Protein AF-A0A3N5K3G1-F1 (afdb_monomer)

Radius of gyration: 11.93 Å; Cα contacts (8 Å, |Δi|>4): 53; chains: 1; bounding box: 24×29×23 Å

Sequence (62 aa):
EFAAKAGRPEAARAAASACARNSTALFVPCHRVVRTGGGLGGFRWGLEIKRRLLDHEATEPG

Mean predicted aligned error: 6.07 Å

Solvent-accessible surface area (backbone atoms only — not comparable to full-atom values): 3784 Å² total; per-residue (Å²): 106,73,25,42,76,70,77,37,59,85,40,45,65,59,51,48,54,49,42,28,63,48,88,52,53,92,84,46,66,46,67,75,56,59,38,91,91,80,43,62,60,76,42,63,81,37,62,68,55,38,48,52,53,52,53,51,60,72,70,51,87,126

pLDDT: mean 79.89, std 7.96, range [53.22, 90.62]

Secondary structure (DSSP, 8-state):
-HHHHTT-GGGHHHHHHHHHH-S-TTTS-GGG---TTS-----TT-HHHHHHHHHHHHHS--

Structure (mmCIF, N/CA/C/O backbone):
data_AF-A0A3N5K3G1-F1
#
_entry.id   AF-A0A3N5K3G1-F1
#
loop_
_atom_site.group_PDB
_atom_site.id
_atom_site.type_symbol
_atom_site.label_atom_id
_atom_site.label_alt_id
_atom_site.label_comp_id
_atom_site.label_asym_id
_atom_site.label_entity_id
_atom_site.label_seq_id
_atom_site.pdbx_PDB_ins_code
_atom_site.Cartn_x
_atom_site.Cartn_y
_atom_site.Cartn_z
_atom_site.occupancy
_atom_site.B_iso_or_equiv
_atom_site.auth_seq_id
_atom_site.auth_comp_id
_atom_site.auth_asym_id
_atom_site.auth_atom_id
_atom_site.pdbx_PDB_model_num
ATOM 1 N N . GLU A 1 1 ? -0.139 -11.680 3.214 1.00 76.81 1 GLU A N 1
ATOM 2 C CA . GLU A 1 1 ? -1.618 -11.696 3.213 1.00 76.81 1 GLU A CA 1
ATOM 3 C C . GLU A 1 1 ? -2.225 -11.473 1.826 1.00 76.81 1 GLU A C 1
ATOM 5 O O . GLU A 1 1 ? -2.782 -12.414 1.289 1.00 76.81 1 GLU A O 1
ATOM 10 N N . PHE A 1 2 ? -2.086 -10.298 1.198 1.00 75.25 2 PHE A N 1
ATOM 11 C CA . PHE A 1 2 ? -2.727 -10.012 -0.102 1.00 75.25 2 PHE A CA 1
ATOM 12 C C . PHE A 1 2 ? -2.356 -10.987 -1.228 1.00 75.25 2 PHE A C 1
ATOM 14 O O . PHE A 1 2 ? -3.228 -11.466 -1.943 1.00 75.25 2 PHE A O 1
ATOM 21 N N . ALA A 1 3 ? -1.076 -11.343 -1.349 1.00 75.69 3 ALA A N 1
ATOM 22 C CA . ALA A 1 3 ? -0.630 -12.324 -2.337 1.00 75.69 3 ALA A CA 1
ATOM 23 C C . ALA A 1 3 ? -1.215 -13.727 -2.061 1.00 75.69 3 ALA A C 1
ATOM 25 O O . ALA A 1 3 ? -1.600 -14.434 -2.985 1.00 75.69 3 ALA A O 1
ATOM 26 N N . ALA A 1 4 ? -1.375 -14.093 -0.784 1.00 79.69 4 ALA A N 1
ATOM 27 C CA . ALA A 1 4 ? -2.022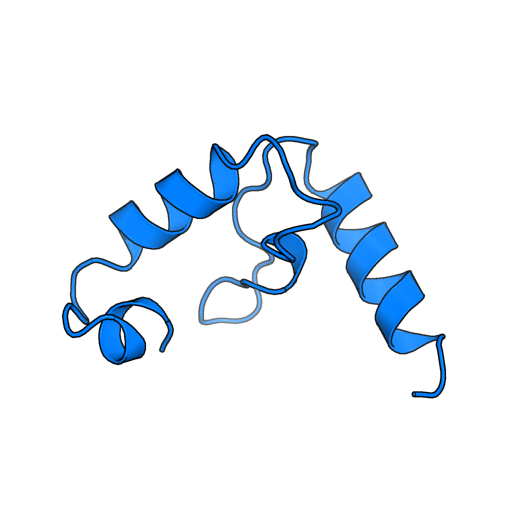 -15.342 -0.382 1.00 79.69 4 ALA A CA 1
ATOM 28 C C . ALA A 1 4 ? -3.530 -15.329 -0.690 1.00 79.69 4 ALA A C 1
ATOM 30 O O . ALA A 1 4 ? -4.040 -16.301 -1.233 1.00 79.69 4 ALA A O 1
ATOM 31 N N . LYS A 1 5 ? -4.220 -14.205 -0.442 1.00 78.88 5 LYS A N 1
ATOM 32 C CA . LYS A 1 5 ? -5.623 -13.993 -0.845 1.00 78.88 5 LYS A CA 1
ATOM 33 C C . LYS A 1 5 ? -5.815 -14.090 -2.365 1.00 78.88 5 LYS A C 1
ATOM 35 O O . LYS A 1 5 ? -6.857 -14.540 -2.817 1.00 78.88 5 LYS A O 1
ATOM 40 N N . ALA A 1 6 ? -4.796 -13.730 -3.146 1.00 76.31 6 ALA A N 1
ATOM 41 C CA . ALA A 1 6 ? -4.762 -13.902 -4.600 1.00 76.31 6 ALA A CA 1
ATOM 42 C C . ALA A 1 6 ? -4.327 -15.317 -5.056 1.00 76.31 6 ALA A C 1
ATOM 44 O O . ALA A 1 6 ? -4.031 -15.517 -6.233 1.00 76.31 6 ALA A O 1
ATOM 45 N N . GLY A 1 7 ? -4.225 -16.290 -4.140 1.00 82.06 7 GLY A N 1
ATOM 46 C CA . GLY A 1 7 ? -3.830 -17.673 -4.435 1.00 82.06 7 GLY A CA 1
ATOM 47 C C . GLY A 1 7 ? -2.342 -17.868 -4.745 1.00 82.06 7 GLY A C 1
ATOM 48 O O . GLY A 1 7 ? -1.940 -18.942 -5.183 1.00 82.06 7 GLY A O 1
ATOM 49 N N . ARG A 1 8 ? -1.506 -16.839 -4.548 1.00 80.56 8 ARG A N 1
ATOM 50 C CA . ARG A 1 8 ? -0.068 -16.851 -4.864 1.00 80.56 8 ARG A CA 1
ATOM 51 C C . ARG A 1 8 ? 0.748 -16.220 -3.731 1.00 80.56 8 ARG A C 1
ATOM 53 O O . ARG A 1 8 ? 1.244 -15.106 -3.891 1.00 80.56 8 ARG A O 1
ATOM 60 N N . PRO A 1 9 ? 0.903 -16.892 -2.578 1.00 77.50 9 PRO A N 1
ATOM 61 C CA . PRO A 1 9 ? 1.555 -16.327 -1.391 1.00 77.50 9 PRO A CA 1
ATOM 62 C C . PRO A 1 9 ? 2.979 -15.802 -1.641 1.00 77.50 9 PRO A C 1
ATOM 64 O O . PRO A 1 9 ? 3.353 -14.777 -1.070 1.00 77.50 9 PRO A O 1
ATOM 67 N N . GLU A 1 10 ? 3.738 -16.425 -2.546 1.00 79.81 10 GLU A N 1
ATOM 68 C CA . GLU A 1 10 ? 5.103 -16.007 -2.906 1.00 79.81 10 GLU A CA 1
ATOM 69 C C . GLU A 1 10 ? 5.157 -14.736 -3.775 1.00 79.81 10 GLU A C 1
ATOM 71 O O . GLU A 1 10 ? 6.189 -14.071 -3.874 1.00 79.81 10 GLU A O 1
ATOM 76 N N . ALA A 1 11 ? 4.032 -14.318 -4.362 1.00 81.12 11 ALA A N 1
ATOM 77 C CA . ALA A 1 11 ? 3.955 -13.173 -5.269 1.00 81.12 11 ALA A CA 1
ATOM 78 C C . ALA A 1 11 ? 3.897 -11.810 -4.546 1.00 81.12 11 ALA A C 1
ATOM 80 O O . ALA A 1 11 ? 3.440 -10.818 -5.116 1.00 81.12 11 ALA A O 1
ATOM 81 N N . ALA A 1 12 ? 4.372 -11.720 -3.300 1.00 75.81 12 ALA A N 1
ATOM 82 C CA . ALA A 1 12 ? 4.328 -10.494 -2.499 1.00 75.81 12 ALA A CA 1
ATOM 83 C C . ALA A 1 12 ? 5.052 -9.312 -3.173 1.00 75.81 12 ALA A C 1
ATOM 85 O O . ALA A 1 12 ? 4.548 -8.188 -3.158 1.00 75.81 12 ALA A O 1
ATOM 86 N N . ARG A 1 13 ? 6.200 -9.562 -3.825 1.00 77.38 13 ARG A N 1
ATOM 87 C CA . ARG A 1 13 ? 6.913 -8.531 -4.603 1.00 77.38 13 ARG A CA 1
ATOM 88 C C . ARG A 1 13 ? 6.106 -8.069 -5.814 1.00 77.38 13 ARG A C 1
ATOM 90 O O . ARG A 1 13 ? 5.988 -6.869 -6.027 1.00 77.38 13 ARG A O 1
ATOM 97 N N . ALA A 1 14 ? 5.508 -8.996 -6.562 1.00 77.94 14 ALA A N 1
ATOM 98 C CA . ALA A 1 14 ? 4.685 -8.665 -7.723 1.00 77.94 14 ALA A CA 1
ATOM 99 C C . ALA A 1 14 ? 3.439 -7.856 -7.324 1.00 77.94 14 ALA A C 1
ATOM 101 O O . ALA A 1 14 ? 3.119 -6.859 -7.970 1.00 77.94 14 ALA A O 1
ATOM 102 N N . ALA A 1 15 ? 2.791 -8.221 -6.214 1.00 74.06 15 ALA A N 1
ATOM 103 C CA . ALA A 1 15 ? 1.675 -7.466 -5.652 1.00 74.06 15 ALA A CA 1
ATOM 104 C C . ALA A 1 15 ? 2.094 -6.043 -5.237 1.00 74.06 15 ALA A C 1
ATOM 106 O O . ALA A 1 15 ? 1.389 -5.080 -5.541 1.00 74.06 15 ALA A O 1
ATOM 107 N N . ALA A 1 16 ? 3.267 -5.889 -4.609 1.00 73.88 16 ALA A N 1
ATOM 108 C CA . ALA A 1 16 ? 3.813 -4.579 -4.258 1.00 73.88 16 ALA A CA 1
ATOM 109 C C . ALA A 1 16 ? 4.110 -3.724 -5.503 1.00 73.88 16 ALA A C 1
ATOM 111 O O . ALA A 1 16 ? 3.742 -2.551 -5.543 1.00 73.88 16 ALA A O 1
ATOM 112 N N . SER A 1 17 ? 4.713 -4.310 -6.542 1.00 78.44 17 SER A N 1
ATOM 113 C CA . SER A 1 17 ? 4.962 -3.634 -7.821 1.00 78.44 17 SER A CA 1
ATOM 114 C C . SER A 1 17 ? 3.669 -3.221 -8.526 1.00 78.44 17 SER A C 1
ATOM 116 O O . SER A 1 17 ? 3.600 -2.124 -9.074 1.00 78.44 17 SER A O 1
ATOM 118 N N . ALA A 1 18 ? 2.627 -4.056 -8.491 1.00 78.31 18 ALA A N 1
ATOM 119 C CA . ALA A 1 18 ? 1.316 -3.715 -9.039 1.00 78.31 18 ALA A CA 1
ATOM 120 C C . ALA A 1 18 ? 0.679 -2.536 -8.283 1.00 78.31 18 ALA A C 1
ATOM 122 O O . ALA A 1 18 ? 0.246 -1.568 -8.904 1.00 78.31 18 ALA A O 1
ATOM 123 N N . CYS A 1 19 ? 0.714 -2.560 -6.946 1.00 74.56 19 CYS A N 1
ATOM 124 C CA . CYS A 1 19 ? 0.215 -1.468 -6.106 1.00 74.56 19 CYS A CA 1
ATOM 125 C C . CYS A 1 19 ? 0.975 -0.153 -6.344 1.00 74.56 19 CYS A C 1
ATOM 127 O O . CYS A 1 19 ? 0.360 0.912 -6.382 1.00 74.56 19 CYS A O 1
ATOM 129 N N . ALA A 1 20 ? 2.292 -0.224 -6.557 1.00 74.50 20 ALA A N 1
ATOM 130 C CA . ALA A 1 20 ? 3.136 0.931 -6.863 1.00 74.50 20 ALA A CA 1
ATOM 131 C C . ALA A 1 20 ? 2.938 1.480 -8.288 1.00 74.50 20 ALA A C 1
ATOM 133 O O . ALA A 1 20 ? 3.314 2.617 -8.556 1.00 74.50 20 ALA A O 1
ATOM 134 N N . ARG A 1 21 ? 2.361 0.695 -9.205 1.00 78.00 21 ARG A N 1
ATOM 135 C CA . ARG A 1 21 ? 2.051 1.111 -10.584 1.00 78.00 21 ARG A CA 1
ATOM 136 C C . ARG A 1 21 ? 0.590 1.490 -10.797 1.00 78.00 21 ARG A C 1
ATOM 138 O O . ARG A 1 21 ? 0.260 1.988 -11.869 1.00 78.00 21 ARG A O 1
ATOM 145 N N . ASN A 1 22 ? -0.266 1.269 -9.804 1.00 74.88 22 ASN A N 1
ATOM 146 C CA . ASN A 1 22 ? -1.669 1.644 -9.858 1.00 74.88 22 ASN A CA 1
ATOM 147 C C . ASN A 1 22 ? -1.784 3.148 -10.149 1.00 74.88 22 ASN A C 1
ATOM 149 O O . ASN A 1 22 ? -1.244 3.948 -9.396 1.00 74.88 22 ASN A O 1
ATOM 153 N N . SER A 1 23 ? -2.438 3.527 -11.247 1.00 71.44 23 SER A N 1
ATO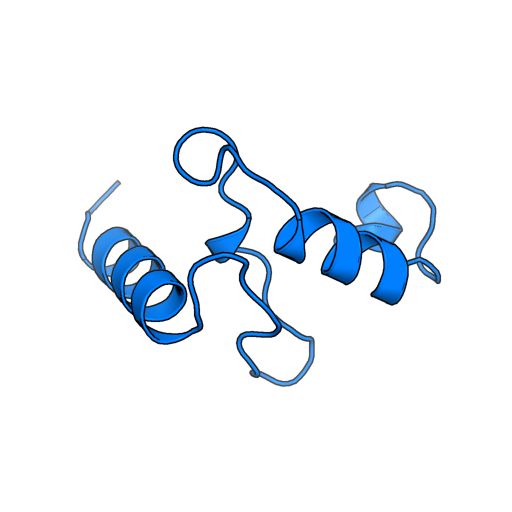M 154 C CA . SER A 1 23 ? -2.698 4.920 -11.636 1.00 71.44 23 SER A CA 1
ATOM 155 C C . SER A 1 23 ? -4.054 5.432 -11.144 1.00 71.44 23 SER A C 1
ATOM 157 O O . SER A 1 23 ? -4.335 6.619 -11.275 1.00 71.44 23 SER A O 1
ATOM 159 N N . THR A 1 24 ? -4.875 4.567 -10.548 1.00 73.12 24 THR A N 1
ATOM 160 C CA . THR A 1 24 ? -6.228 4.854 -10.061 1.00 73.12 24 THR A CA 1
ATOM 161 C C . THR A 1 24 ? -6.304 4.714 -8.534 1.00 73.12 24 THR A C 1
ATOM 163 O O . THR A 1 24 ? -7.147 3.975 -8.030 1.00 73.12 24 THR A O 1
ATOM 166 N N . ALA A 1 25 ? -5.426 5.385 -7.769 1.00 65.38 25 ALA A N 1
ATOM 167 C CA . ALA A 1 25 ? -5.382 5.246 -6.295 1.00 65.38 25 ALA A CA 1
ATOM 168 C C . ALA A 1 25 ? -6.685 5.618 -5.603 1.00 65.38 25 ALA A C 1
ATOM 170 O O . ALA A 1 25 ? -6.980 5.084 -4.542 1.00 65.38 25 ALA A O 1
ATOM 171 N N . LEU A 1 26 ? -7.428 6.562 -6.179 1.00 65.62 26 LEU A N 1
ATOM 172 C CA . LEU A 1 26 ? -8.658 7.057 -5.573 1.00 65.62 26 LEU A CA 1
ATOM 173 C C . LEU A 1 26 ? -9.795 6.028 -5.661 1.00 65.62 26 LEU A C 1
ATOM 175 O O . LEU A 1 26 ? -10.655 6.007 -4.794 1.00 65.62 26 LEU A O 1
ATOM 179 N N . PHE A 1 27 ? -9.775 5.149 -6.668 1.00 72.38 27 PHE A N 1
ATOM 180 C CA . PHE A 1 27 ? -10.795 4.108 -6.861 1.00 72.38 27 PHE A CA 1
ATOM 181 C C . PHE A 1 27 ? -10.340 2.736 -6.360 1.00 72.38 27 PHE A C 1
ATOM 183 O O . PHE A 1 27 ? -11.145 1.926 -5.911 1.00 72.38 27 PHE A O 1
ATOM 190 N N . VAL A 1 28 ? -9.037 2.467 -6.436 1.00 80.19 28 VAL A N 1
ATOM 191 C CA . VAL A 1 28 ? -8.417 1.240 -5.939 1.00 80.19 28 VAL A CA 1
ATOM 192 C C . VAL A 1 28 ? -7.496 1.632 -4.783 1.00 80.19 28 VAL A C 1
ATOM 194 O O . VAL A 1 28 ? -6.427 2.188 -5.057 1.00 80.19 28 VAL A O 1
ATOM 197 N N . PRO A 1 29 ? -7.853 1.325 -3.519 1.00 84.00 29 PRO A N 1
ATOM 198 C CA . PRO A 1 29 ? -7.187 1.856 -2.327 1.00 84.00 29 PRO A CA 1
ATOM 199 C C . PRO A 1 29 ? -5.843 1.159 -2.044 1.00 84.00 29 PRO A C 1
ATOM 201 O O . PRO A 1 29 ? -5.630 0.536 -1.003 1.00 84.00 29 PRO A O 1
ATOM 204 N N . CYS A 1 30 ? -4.900 1.228 -2.987 1.00 86.12 30 CYS A N 1
ATOM 205 C CA . CYS A 1 30 ? -3.592 0.581 -2.864 1.00 86.12 30 CYS A CA 1
ATOM 206 C C . CYS A 1 30 ? -2.692 1.234 -1.801 1.00 86.12 30 CYS A C 1
ATOM 208 O O . CYS A 1 30 ? -1.706 0.625 -1.379 1.00 86.12 30 CYS A O 1
ATOM 210 N N . HIS A 1 31 ? -3.034 2.436 -1.319 1.00 87.69 31 HIS A N 1
ATOM 211 C CA . HIS A 1 31 ? -2.405 3.056 -0.148 1.00 87.69 31 HIS A CA 1
ATOM 212 C C . HIS A 1 31 ? -2.664 2.275 1.148 1.00 87.69 31 HIS A C 1
ATOM 214 O O . HIS A 1 31 ? -1.840 2.360 2.054 1.00 87.69 31 HIS A O 1
ATOM 220 N N . ARG A 1 32 ? -3.712 1.440 1.219 1.00 86.50 32 ARG A N 1
ATOM 221 C CA . ARG A 1 32 ? -3.980 0.554 2.370 1.00 86.50 32 ARG A CA 1
ATOM 222 C C . ARG A 1 32 ? -3.051 -0.660 2.444 1.00 86.50 32 ARG A C 1
ATOM 224 O O . ARG A 1 32 ? -2.951 -1.309 3.481 1.00 86.50 32 ARG A O 1
ATOM 231 N N . VAL A 1 33 ? -2.347 -0.986 1.358 1.00 85.62 33 VAL A N 1
ATOM 232 C CA . VAL A 1 33 ? -1.406 -2.114 1.330 1.00 85.62 33 VAL A CA 1
ATOM 233 C C . VAL A 1 33 ? -0.073 -1.679 1.933 1.00 85.62 33 VAL A C 1
ATOM 235 O O . VAL A 1 33 ? 0.661 -0.897 1.327 1.00 85.62 33 VAL A O 1
ATOM 238 N N . VAL A 1 34 ? 0.266 -2.213 3.105 1.00 83.62 34 VAL A N 1
ATOM 239 C CA . VAL A 1 34 ? 1.518 -1.933 3.829 1.00 83.62 34 VAL A CA 1
ATOM 240 C C . VAL A 1 34 ? 2.468 -3.134 3.813 1.00 83.62 34 VAL A C 1
ATOM 242 O O . VAL A 1 34 ? 2.059 -4.279 3.607 1.00 83.62 34 VAL A O 1
ATOM 245 N N . ARG A 1 35 ? 3.768 -2.881 3.997 1.00 81.06 35 ARG A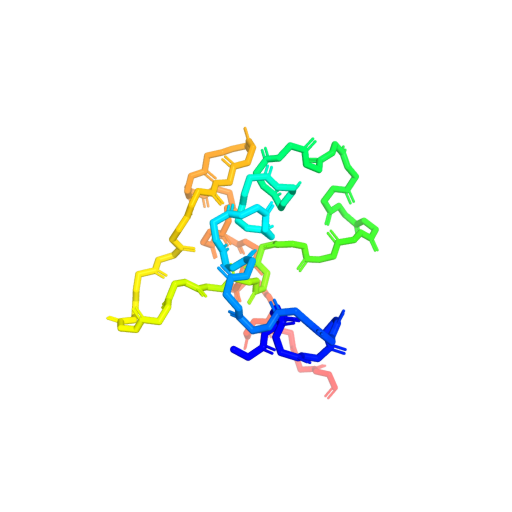 N 1
ATOM 246 C CA . ARG A 1 35 ? 4.785 -3.933 4.105 1.00 81.06 35 ARG A CA 1
ATOM 247 C C . ARG A 1 35 ? 4.631 -4.647 5.450 1.00 81.06 35 ARG A C 1
ATOM 249 O O . ARG A 1 35 ? 4.489 -4.017 6.495 1.00 81.06 35 ARG A O 1
ATOM 256 N N . THR A 1 36 ? 4.753 -5.970 5.430 1.00 78.00 36 THR A N 1
ATOM 257 C CA . THR A 1 36 ? 4.901 -6.786 6.642 1.00 78.00 36 THR A CA 1
ATOM 258 C C . THR A 1 36 ? 6.094 -6.299 7.472 1.00 78.00 36 THR A C 1
ATOM 260 O O . THR A 1 36 ? 7.194 -6.169 6.937 1.00 78.00 36 THR A O 1
ATOM 263 N N . GLY A 1 37 ? 5.877 -6.012 8.758 1.00 77.62 37 GLY A N 1
ATOM 264 C CA . GLY A 1 37 ? 6.889 -5.416 9.644 1.00 77.62 37 GLY A CA 1
ATOM 265 C C . GLY A 1 37 ? 6.753 -3.903 9.863 1.00 77.62 37 GLY A C 1
ATOM 266 O O . GLY A 1 37 ? 7.666 -3.292 10.401 1.00 77.62 37 GLY A O 1
ATOM 267 N N . GLY A 1 38 ? 5.638 -3.287 9.448 1.00 78.81 38 GLY A N 1
ATOM 268 C CA . GLY A 1 38 ? 5.276 -1.913 9.836 1.00 78.81 38 GLY A CA 1
ATOM 269 C C . GLY A 1 38 ? 5.740 -0.803 8.885 1.00 78.81 38 GLY A C 1
ATOM 270 O O . GLY A 1 38 ? 5.470 0.369 9.126 1.00 78.81 38 GLY A O 1
ATOM 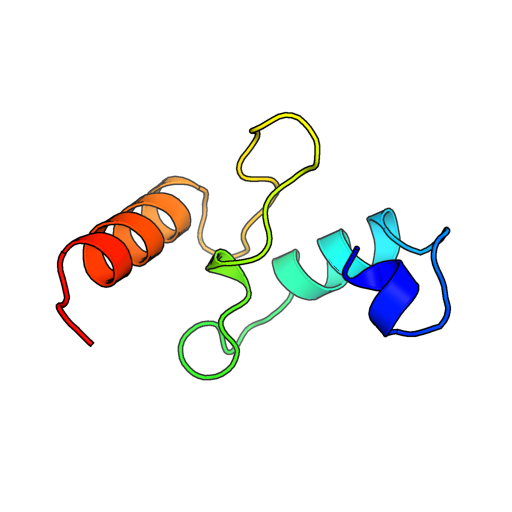271 N N . GLY A 1 39 ? 6.405 -1.141 7.778 1.00 84.12 39 GLY A N 1
ATOM 272 C CA . GLY A 1 39 ? 6.777 -0.162 6.752 1.00 84.12 39 GLY A CA 1
ATOM 273 C C . GLY A 1 39 ? 5.625 0.155 5.791 1.00 84.12 39 GLY A C 1
ATOM 274 O O . GLY A 1 39 ? 4.860 -0.731 5.422 1.00 84.12 39 GLY A O 1
ATOM 275 N N . LEU A 1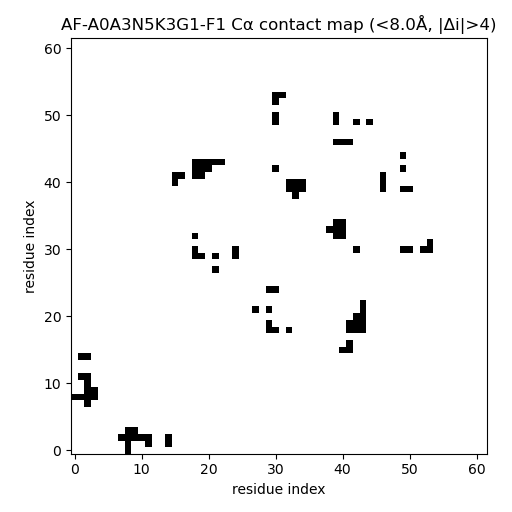 40 ? 5.544 1.389 5.281 1.00 82.69 40 LEU A N 1
ATOM 276 C CA . LEU A 1 40 ? 4.506 1.763 4.306 1.00 82.69 40 LEU A CA 1
ATOM 277 C C . LEU A 1 40 ? 4.645 1.008 2.973 1.00 82.69 40 LEU A C 1
ATOM 279 O O . LEU A 1 40 ? 3.644 0.668 2.354 1.00 82.69 40 LEU A O 1
ATOM 283 N N . GLY A 1 41 ? 5.864 0.702 2.520 1.00 81.75 41 GLY A N 1
ATOM 284 C CA . GLY A 1 41 ? 6.093 0.158 1.174 1.00 81.75 41 GLY A CA 1
ATOM 285 C C . GLY A 1 41 ? 5.833 1.193 0.068 1.00 81.75 41 GLY A C 1
ATOM 286 O O . GLY A 1 41 ? 5.301 2.268 0.326 1.00 81.75 41 GLY A O 1
ATOM 287 N N . GLY A 1 42 ? 6.239 0.883 -1.167 1.00 82.88 42 GLY A N 1
ATOM 288 C CA . GLY A 1 42 ? 6.200 1.838 -2.281 1.00 82.88 42 GLY A CA 1
ATOM 289 C C . GLY A 1 42 ? 4.796 2.351 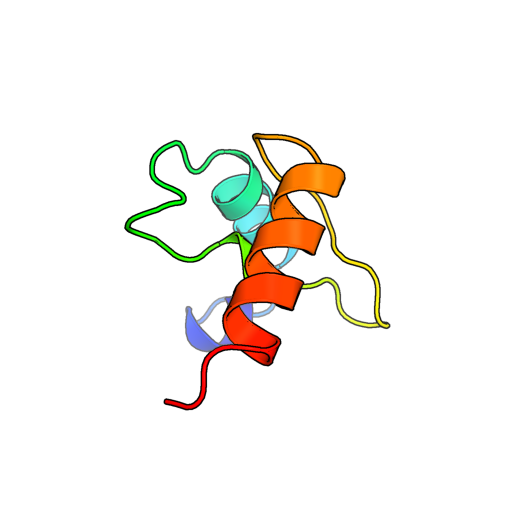-2.620 1.00 82.88 42 GLY A C 1
ATOM 290 O O . GLY A 1 42 ? 3.800 1.645 -2.450 1.00 82.88 42 GLY A O 1
ATOM 291 N N . PHE A 1 43 ? 4.732 3.583 -3.128 1.00 86.00 43 PHE A N 1
ATOM 292 C CA . PHE A 1 43 ? 3.507 4.216 -3.609 1.00 86.00 43 PHE A CA 1
ATOM 293 C C . PHE A 1 43 ? 3.806 5.092 -4.817 1.00 86.00 43 PHE A C 1
ATOM 295 O O . PHE A 1 43 ? 4.781 5.843 -4.795 1.00 86.00 43 PHE A O 1
ATOM 302 N N . ARG A 1 44 ? 2.959 5.019 -5.849 1.00 84.19 44 ARG A N 1
ATOM 303 C CA . ARG A 1 44 ? 3.181 5.722 -7.121 1.00 84.19 44 ARG A CA 1
ATOM 304 C C . ARG A 1 44 ? 3.349 7.230 -6.945 1.00 84.19 44 ARG A C 1
ATOM 306 O O . ARG A 1 44 ? 4.176 7.837 -7.611 1.00 84.19 44 ARG A O 1
ATOM 313 N N . TRP A 1 45 ? 2.562 7.816 -6.047 1.00 84.19 45 TRP A N 1
ATOM 314 C CA . TRP A 1 45 ? 2.528 9.258 -5.796 1.00 84.19 45 TRP A CA 1
ATOM 315 C C . TRP A 1 45 ? 3.406 9.681 -4.606 1.00 84.19 45 TRP A C 1
ATOM 317 O O . TRP A 1 45 ? 3.295 10.799 -4.120 1.00 84.19 45 TRP A O 1
ATOM 327 N N . GLY A 1 46 ? 4.284 8.795 -4.127 1.00 87.94 46 GLY A N 1
ATOM 328 C CA . GLY A 1 46 ? 5.181 9.076 -3.006 1.00 87.94 46 GLY A CA 1
ATOM 329 C C . GLY A 1 46 ? 4.586 8.765 -1.631 1.00 87.94 46 GLY A C 1
ATOM 330 O O . GLY A 1 46 ? 3.374 8.692 -1.432 1.00 87.94 46 GLY A O 1
ATOM 331 N N . LEU A 1 47 ? 5.463 8.539 -0.654 1.00 89.31 47 LEU A N 1
ATOM 332 C CA . LEU A 1 47 ? 5.060 8.061 0.673 1.00 89.31 47 LEU A CA 1
ATOM 333 C C . LEU A 1 47 ? 4.275 9.103 1.480 1.00 89.31 47 LEU A C 1
ATOM 335 O O . LEU A 1 47 ? 3.400 8.718 2.249 1.00 89.31 47 LEU A O 1
ATOM 339 N N . GLU A 1 48 ? 4.524 10.392 1.251 1.00 90.31 48 GLU A N 1
ATOM 340 C CA . GLU A 1 48 ? 3.795 11.495 1.892 1.00 90.31 48 GLU A CA 1
ATOM 341 C C . GLU A 1 48 ? 2.296 11.452 1.574 1.00 90.31 48 GLU A C 1
ATOM 343 O O . GLU A 1 48 ? 1.456 11.528 2.469 1.00 90.31 48 GLU A O 1
ATOM 348 N N . ILE A 1 49 ? 1.939 11.253 0.300 1.00 89.00 49 ILE A N 1
ATOM 349 C CA . ILE A 1 49 ? 0.535 11.154 -0.121 1.00 89.00 49 ILE A CA 1
ATOM 350 C C . ILE A 1 49 ? -0.103 9.887 0.453 1.00 89.00 49 ILE A C 1
ATOM 352 O O . ILE A 1 49 ? -1.225 9.935 0.949 1.00 89.00 49 ILE A O 1
ATOM 356 N N . LYS A 1 50 ? 0.626 8.763 0.451 1.00 89.62 50 LYS A N 1
ATOM 357 C CA . LYS A 1 50 ? 0.160 7.514 1.070 1.00 89.62 50 LYS A CA 1
ATOM 358 C C . LYS A 1 50 ? -0.153 7.694 2.554 1.00 89.62 50 LYS A C 1
ATOM 360 O O . LYS A 1 50 ? -1.189 7.219 3.005 1.00 89.62 50 LYS A O 1
ATOM 365 N N . ARG A 1 51 ? 0.728 8.375 3.295 1.00 89.94 51 ARG A N 1
ATOM 366 C CA . ARG A 1 51 ? 0.538 8.663 4.718 1.00 89.94 51 ARG A CA 1
ATOM 367 C C . ARG A 1 51 ? -0.691 9.546 4.932 1.00 89.94 51 ARG A C 1
ATOM 369 O O . ARG A 1 51 ? -1.562 9.146 5.688 1.00 89.94 51 ARG A O 1
ATOM 376 N N . ARG A 1 52 ? -0.825 10.651 4.191 1.00 89.81 52 ARG A N 1
ATOM 377 C CA . ARG A 1 52 ? -1.998 11.541 4.289 1.00 89.81 52 ARG A CA 1
ATOM 378 C C . ARG A 1 52 ? -3.323 10.828 4.024 1.00 89.81 52 ARG A C 1
ATOM 380 O O . ARG A 1 52 ? -4.288 11.093 4.725 1.00 89.81 52 ARG A O 1
ATOM 387 N N . LEU A 1 53 ? -3.376 9.935 3.032 1.00 88.94 53 LEU A N 1
ATOM 388 C CA . LEU A 1 53 ? -4.582 9.151 2.740 1.00 88.94 53 LEU A CA 1
ATOM 389 C C . LEU A 1 53 ? -4.932 8.194 3.887 1.00 88.94 53 LEU A C 1
ATOM 391 O O . LEU A 1 53 ? -6.096 8.091 4.251 1.00 88.94 53 LEU A O 1
ATOM 395 N N . LEU A 1 54 ? -3.934 7.518 4.463 1.00 89.44 54 LEU A N 1
ATOM 396 C CA . LEU A 1 54 ? -4.137 6.644 5.623 1.00 89.44 54 LEU A CA 1
ATOM 397 C C . LEU A 1 54 ? -4.585 7.429 6.859 1.00 89.44 54 LEU A C 1
ATOM 399 O O . LEU A 1 54 ? -5.476 6.978 7.569 1.00 89.44 54 LEU A O 1
ATOM 403 N N . ASP A 1 55 ? -3.987 8.594 7.100 1.00 90.62 55 ASP A N 1
ATOM 404 C CA . ASP A 1 55 ? -4.336 9.447 8.236 1.00 90.62 55 ASP A CA 1
ATOM 405 C C . ASP A 1 55 ? -5.756 10.008 8.076 1.00 90.62 55 ASP A C 1
ATOM 407 O O . ASP A 1 55 ? -6.531 9.985 9.026 1.00 90.62 55 ASP A O 1
ATOM 411 N N . HIS A 1 56 ? -6.133 10.432 6.864 1.00 88.31 56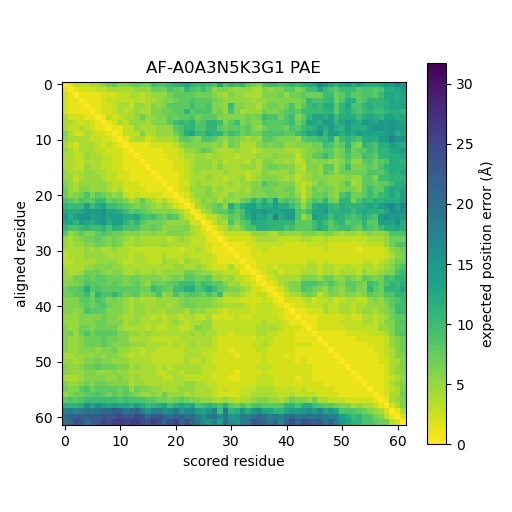 HIS A N 1
ATOM 412 C CA . HIS A 1 56 ? -7.491 10.883 6.562 1.00 88.31 56 HIS A CA 1
ATOM 413 C C . HIS A 1 56 ? -8.526 9.776 6.813 1.00 88.31 56 HIS A C 1
ATOM 415 O O . HIS A 1 56 ? -9.500 10.007 7.523 1.00 88.31 56 HIS A O 1
ATOM 421 N N . GLU A 1 57 ? -8.277 8.556 6.325 1.00 88.44 57 GLU A N 1
ATOM 422 C CA . GLU A 1 57 ? -9.145 7.395 6.581 1.00 88.44 57 GLU A CA 1
ATOM 423 C C . GLU A 1 57 ? -9.207 6.995 8.062 1.00 88.44 57 GLU A C 1
ATOM 425 O O . GLU A 1 57 ? -10.207 6.434 8.494 1.00 88.44 57 GLU A O 1
ATOM 430 N N . ALA A 1 58 ? -8.161 7.266 8.848 1.00 85.88 58 ALA A N 1
ATOM 431 C CA . ALA A 1 58 ? -8.161 7.015 10.288 1.00 85.88 58 ALA A CA 1
ATOM 432 C C . ALA A 1 58 ? -8.961 8.066 11.077 1.00 85.88 58 ALA A C 1
ATOM 434 O O . ALA A 1 58 ? -9.404 7.786 12.191 1.00 85.88 58 ALA A O 1
ATOM 435 N N . THR A 1 59 ? -9.124 9.271 10.521 1.00 80.81 59 THR A N 1
ATOM 436 C CA . THR A 1 59 ? -9.912 10.360 11.122 1.00 80.81 59 THR A CA 1
ATOM 437 C C . THR A 1 59 ? -11.374 10.379 10.690 1.00 80.81 59 THR A C 1
ATOM 439 O O . THR A 1 59 ? -12.183 11.008 11.365 1.00 80.81 59 THR A O 1
ATOM 442 N N . GLU A 1 60 ? -11.718 9.708 9.592 1.00 62.31 60 GLU A N 1
ATOM 443 C CA . GLU A 1 60 ? -13.096 9.564 9.122 1.00 62.31 60 GLU A CA 1
ATOM 444 C C . GLU A 1 60 ? -13.791 8.444 9.924 1.00 62.31 60 GLU A C 1
ATOM 446 O O . GLU A 1 60 ? -13.402 7.277 9.801 1.00 62.31 60 GLU A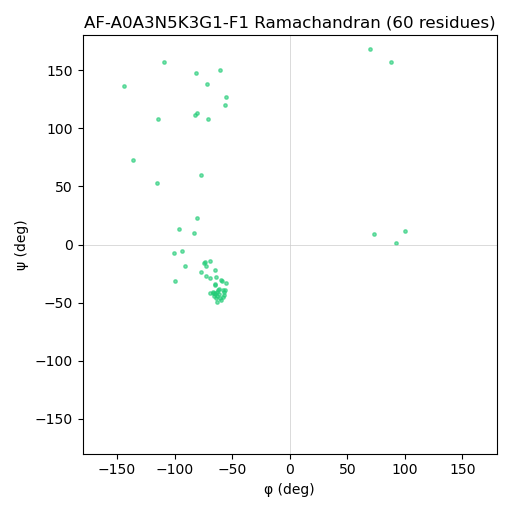 O 1
ATOM 451 N N . PRO A 1 61 ? -14.805 8.744 10.759 1.00 54.94 61 PRO A N 1
ATOM 452 C CA . PRO A 1 61 ? -15.632 7.706 11.353 1.00 54.94 61 PRO A CA 1
ATOM 453 C C . PRO A 1 61 ? -16.513 7.113 10.247 1.00 54.94 61 PRO A C 1
ATOM 455 O O . PRO A 1 61 ? -17.418 7.778 9.744 1.00 54.94 61 PRO A O 1
ATOM 458 N N . GLY A 1 62 ? -16.202 5.883 9.839 1.00 53.22 62 GLY A N 1
ATOM 459 C CA . GLY A 1 62 ? -17.112 5.056 9.043 1.00 53.22 62 GLY A CA 1
ATOM 460 C C . GLY A 1 62 ? -18.345 4.6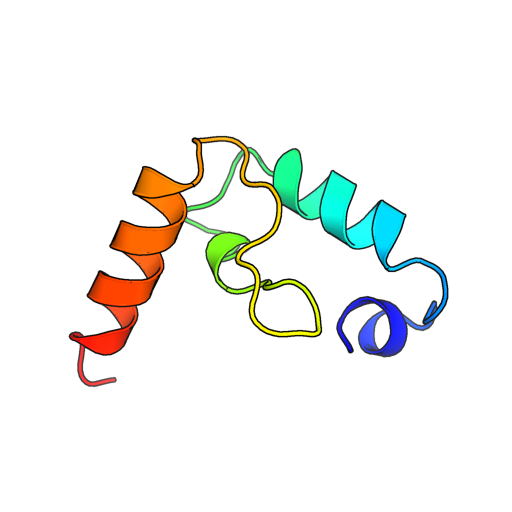45 9.835 1.00 53.22 62 GLY A C 1
ATOM 461 O O . GLY A 1 62 ? -18.208 4.424 11.061 1.00 53.22 62 GLY A O 1
#

Nearest PDB structures (foldseek):
  1yfh-assembly3_B  TM=9.138E-01  e=1.932E-02  Homo sapiens
  1t38-assembly1_A  TM=8.836E-01  e=2.715E-02  Homo sapiens

Foldseek 3Di:
DVCVVVVHVPCPVVLLVCLQPDPPCVVPVSLPDDDPPPHSGHHVVDPVVSVVVVVVVVPDDD